Protein AF-A0A2H0BCE9-F1 (afdb_monomer_lite)

Radius of gyration: 17.83 Å; chains: 1; bounding box: 52×16×50 Å

Secondary structure (DSSP, 8-state):
------HHHHHHHHHHHHHHHHHHHHHHHHH----TTS-HHHHHHHHHHHHHHHHHHHHHHHHHHHHHHHHHHHTT-

Foldseek 3Di:
DPPPPPVLVVVLVVLVVVLVVLLVVLVCLVPPCVPVVDDPVVSPVVSVVSNVVSVVSVVVSVVVVVVVVVVVVVVVD

Sequence (77 aa):
MPNRISFSKVMIYFGLFMVFIYVVVGAMFIFAQVFTYIPREFRVIFGIFFVIYGIFRFVKIYPKLKKNS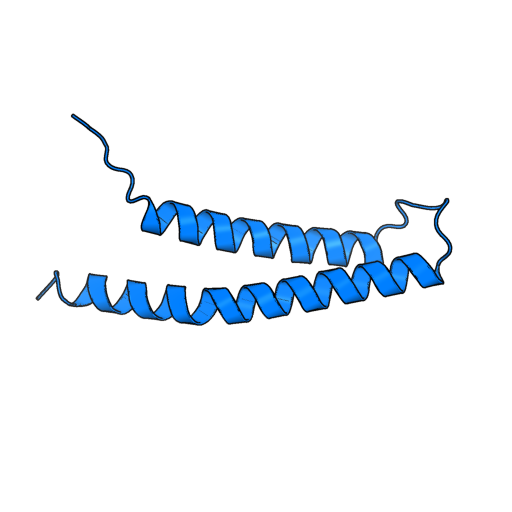QDEDTDSI

pLDDT: mean 74.47, std 11.67, range [46.84, 88.94]

Structure (mmCIF, N/CA/C/O backbone):
data_AF-A0A2H0BCE9-F1
#
_entry.id   AF-A0A2H0BCE9-F1
#
loop_
_atom_site.group_PDB
_atom_site.id
_atom_site.type_symbol
_atom_site.label_atom_id
_atom_site.label_alt_id
_atom_site.label_comp_id
_atom_site.label_asym_id
_atom_site.label_entity_id
_atom_site.label_seq_id
_atom_site.pdbx_PDB_ins_code
_atom_site.Cartn_x
_atom_site.Cartn_y
_atom_site.Cartn_z
_atom_site.occupancy
_atom_site.B_iso_or_equiv
_atom_site.auth_seq_id
_atom_site.auth_comp_id
_atom_site.auth_asym_id
_atom_site.auth_atom_id
_atom_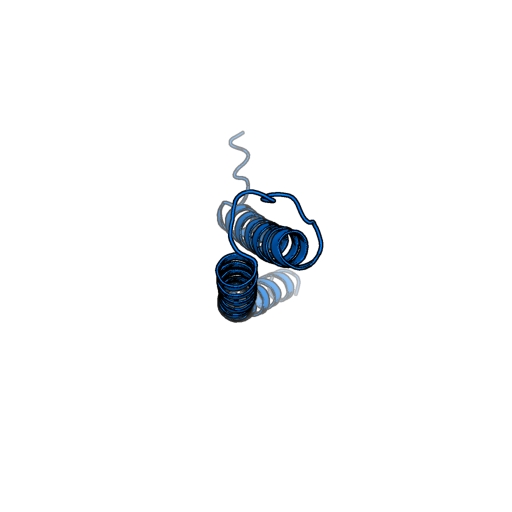site.pdbx_PDB_model_num
ATOM 1 N N . MET A 1 1 ? -37.968 4.787 7.245 1.00 50.50 1 MET A N 1
ATOM 2 C CA . MET A 1 1 ? -37.110 4.405 8.389 1.00 50.50 1 MET A CA 1
ATOM 3 C C . MET A 1 1 ? -35.669 4.677 7.985 1.00 50.50 1 MET A C 1
ATOM 5 O O . MET A 1 1 ? -35.264 4.116 6.972 1.00 50.50 1 MET A O 1
ATOM 9 N N . PRO A 1 2 ? -34.912 5.579 8.639 1.00 47.88 2 PRO A N 1
ATOM 10 C CA . PRO A 1 2 ? -33.535 5.814 8.231 1.00 47.88 2 PRO A CA 1
ATOM 11 C C . PRO A 1 2 ? -32.713 4.589 8.631 1.00 47.88 2 PRO A C 1
ATOM 13 O O . PRO A 1 2 ? -32.403 4.389 9.803 1.00 47.88 2 PRO A O 1
ATOM 16 N N . ASN A 1 3 ? -32.414 3.750 7.642 1.00 53.59 3 ASN A N 1
ATOM 17 C CA . ASN A 1 3 ? -31.471 2.650 7.741 1.00 53.59 3 ASN A CA 1
ATOM 18 C C . ASN A 1 3 ? -30.089 3.256 8.018 1.00 53.59 3 ASN A C 1
ATOM 20 O O . ASN A 1 3 ? -29.355 3.606 7.093 1.00 53.59 3 ASN A O 1
ATOM 24 N N . ARG A 1 4 ? -29.771 3.486 9.297 1.00 57.53 4 ARG A N 1
ATOM 25 C CA . ARG A 1 4 ? -28.452 3.944 9.731 1.00 57.53 4 ARG A CA 1
ATOM 26 C C . ARG A 1 4 ? -27.519 2.756 9.612 1.00 57.53 4 ARG A C 1
ATOM 28 O O . ARG A 1 4 ? -27.210 2.094 10.595 1.00 57.53 4 ARG A O 1
ATOM 35 N N . ILE A 1 5 ? -27.099 2.473 8.385 1.00 62.25 5 ILE A N 1
ATOM 36 C CA . ILE A 1 5 ? -25.917 1.662 8.149 1.00 62.25 5 ILE A CA 1
ATOM 37 C C . ILE A 1 5 ? -24.849 2.260 9.067 1.00 62.25 5 ILE A C 1
ATOM 39 O O . ILE A 1 5 ? -24.546 3.449 8.948 1.00 62.25 5 ILE A O 1
ATOM 43 N N . SER A 1 6 ? -24.377 1.495 10.053 1.00 64.25 6 SER A N 1
ATOM 44 C CA . SER A 1 6 ? -23.410 1.988 11.030 1.00 64.25 6 SER A CA 1
ATOM 45 C C . SER A 1 6 ? -22.169 2.439 10.267 1.00 64.25 6 SER A C 1
ATOM 47 O O . SER A 1 6 ? -21.356 1.607 9.866 1.00 64.25 6 SER A O 1
ATOM 49 N N . PHE A 1 7 ? -22.045 3.749 10.023 1.00 67.75 7 PHE A N 1
ATOM 50 C CA . PHE A 1 7 ? -20.975 4.348 9.219 1.00 67.75 7 PHE A CA 1
ATOM 51 C C . PHE A 1 7 ? -19.599 3.864 9.685 1.00 67.75 7 PHE A C 1
ATOM 53 O O . PHE A 1 7 ? -18.719 3.625 8.865 1.00 67.75 7 PHE A O 1
ATOM 60 N N . SER A 1 8 ? -19.449 3.601 10.984 1.00 69.50 8 SER A N 1
ATOM 61 C CA . SER A 1 8 ? -18.263 2.994 11.589 1.00 69.50 8 SER A CA 1
ATOM 62 C C . SER A 1 8 ? -17.921 1.607 11.024 1.00 69.50 8 SER A C 1
ATOM 64 O O . SER A 1 8 ? -16.762 1.359 10.698 1.00 69.50 8 SER A O 1
ATOM 66 N N . LYS A 1 9 ? -18.906 0.710 10.851 1.00 73.50 9 LYS A N 1
ATOM 67 C CA . LYS A 1 9 ? -18.691 -0.630 10.270 1.00 73.50 9 LYS A CA 1
ATOM 68 C C . LYS A 1 9 ? -18.313 -0.536 8.793 1.00 73.50 9 LYS A C 1
ATOM 70 O O . LYS A 1 9 ? -17.341 -1.163 8.379 1.00 73.50 9 LYS A O 1
ATOM 75 N N . VAL A 1 10 ? -19.008 0.303 8.019 1.00 79.94 10 VAL A N 1
ATOM 76 C CA . VAL A 1 10 ? -18.691 0.529 6.594 1.00 79.94 10 VAL A CA 1
ATOM 77 C C . VAL A 1 10 ? -17.293 1.113 6.432 1.00 79.94 10 VAL A C 1
ATOM 79 O O . VAL A 1 10 ? -16.543 0.668 5.572 1.00 79.94 10 VAL A O 1
ATOM 82 N N . MET A 1 11 ? -16.902 2.061 7.282 1.00 78.94 11 MET A N 1
ATOM 83 C CA . MET A 1 11 ? -15.586 2.696 7.222 1.00 78.94 11 MET A CA 1
ATOM 84 C C . MET A 1 11 ? -14.449 1.712 7.530 1.00 78.94 11 MET A C 1
ATOM 86 O O . MET A 1 11 ? -13.382 1.796 6.918 1.00 78.94 11 MET A O 1
ATOM 90 N N . ILE A 1 12 ? -14.671 0.755 8.437 1.00 78.88 12 ILE A N 1
ATOM 91 C CA . ILE A 1 12 ? -13.715 -0.326 8.714 1.00 78.88 12 ILE A CA 1
ATOM 92 C C . ILE A 1 12 ? -13.631 -1.288 7.529 1.00 78.88 12 ILE A C 1
ATOM 94 O O . ILE A 1 12 ? -12.526 -1.578 7.073 1.00 78.88 12 ILE A O 1
ATOM 98 N N . TYR A 1 13 ? -14.773 -1.730 6.994 1.00 84.00 13 TYR A N 1
ATOM 99 C CA . TYR A 1 13 ? -14.817 -2.634 5.840 1.00 84.00 13 TYR A CA 1
ATOM 100 C C . TYR A 1 13 ? -14.168 -2.003 4.604 1.00 84.00 13 TYR A C 1
ATOM 102 O O . TYR A 1 13 ? -13.370 -2.636 3.919 1.00 84.00 13 TYR A O 1
ATO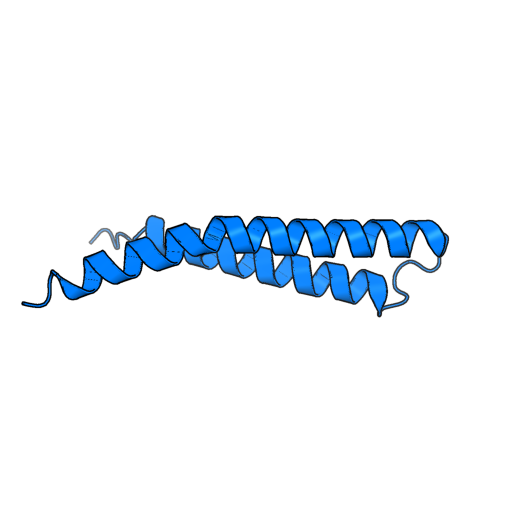M 110 N N . PHE A 1 14 ? -14.432 -0.717 4.369 1.00 85.44 14 PHE A N 1
ATOM 111 C CA . PHE A 1 14 ? -13.804 0.071 3.314 1.00 85.44 14 PHE A CA 1
ATOM 112 C C . PHE A 1 14 ? -12.295 0.229 3.541 1.00 85.44 14 PHE A C 1
ATOM 114 O O . PHE A 1 14 ? -11.504 0.130 2.604 1.00 85.44 14 PHE A O 1
ATOM 121 N N . GLY A 1 15 ? -11.874 0.423 4.794 1.00 82.94 15 GLY A N 1
ATOM 122 C CA . GLY A 1 15 ? -10.463 0.436 5.174 1.00 82.94 15 GLY A CA 1
ATOM 123 C C . GLY A 1 15 ? -9.763 -0.893 4.885 1.00 82.94 15 GLY A C 1
ATOM 124 O O . GLY A 1 15 ? -8.661 -0.887 4.340 1.00 82.94 15 GLY A O 1
ATOM 125 N N . LEU A 1 16 ? -10.410 -2.018 5.198 1.00 83.44 16 LEU A N 1
ATOM 126 C CA . LEU A 1 16 ? -9.899 -3.364 4.934 1.00 83.44 16 LEU A CA 1
ATOM 127 C C . LEU A 1 16 ? -9.840 -3.659 3.426 1.00 83.44 16 LEU A C 1
ATOM 129 O O . LEU A 1 16 ? -8.827 -4.147 2.930 1.00 83.44 16 LEU A O 1
ATOM 133 N N . PHE A 1 17 ? -10.890 -3.289 2.690 1.00 88.44 17 PHE A N 1
ATOM 134 C CA . PHE A 1 17 ? -10.955 -3.401 1.234 1.00 88.44 17 PHE A CA 1
ATOM 135 C C . PHE A 1 17 ? -9.834 -2.610 0.551 1.00 88.44 17 PHE A C 1
ATOM 137 O O . PHE A 1 17 ? -9.163 -3.122 -0.342 1.00 88.44 17 PHE A O 1
ATOM 144 N N . MET A 1 18 ? -9.560 -1.392 1.023 1.00 85.12 18 MET A N 1
ATOM 145 C CA . MET A 1 18 ? -8.438 -0.592 0.533 1.00 85.12 18 MET A CA 1
ATOM 146 C C . MET A 1 18 ? -7.091 -1.270 0.787 1.00 85.12 18 MET A C 1
ATOM 148 O O . MET A 1 18 ? -6.257 -1.301 -0.111 1.00 85.12 18 MET A O 1
ATOM 152 N N . VAL A 1 19 ? -6.873 -1.853 1.972 1.00 86.38 19 VAL A N 1
ATOM 153 C CA . VAL A 1 19 ? -5.648 -2.627 2.248 1.00 86.38 19 VAL A CA 1
ATOM 154 C C . VAL A 1 19 ? -5.506 -3.790 1.267 1.00 86.38 19 VAL A C 1
ATOM 156 O O . VAL A 1 19 ? -4.429 -3.970 0.703 1.00 86.38 19 VAL A O 1
ATOM 159 N N . PHE A 1 20 ? -6.587 -4.532 1.020 1.00 88.00 20 PHE A N 1
ATOM 160 C CA . PHE A 1 20 ? -6.586 -5.622 0.048 1.00 88.00 20 PHE A CA 1
ATOM 161 C C . PHE A 1 20 ? -6.204 -5.128 -1.352 1.00 88.00 20 PHE A C 1
ATOM 163 O O . PHE A 1 20 ? -5.306 -5.697 -1.970 1.00 88.00 20 PHE A O 1
ATOM 170 N N . ILE A 1 21 ? -6.792 -4.019 -1.814 1.00 88.88 21 ILE A N 1
ATOM 171 C CA . ILE A 1 21 ? -6.410 -3.392 -3.087 1.00 88.88 21 ILE A CA 1
ATOM 172 C C . ILE A 1 21 ? -4.926 -3.017 -3.098 1.00 88.88 21 ILE A C 1
ATOM 174 O O . ILE A 1 21 ? -4.245 -3.346 -4.062 1.00 88.88 21 ILE A O 1
ATOM 178 N N . TYR A 1 22 ? -4.392 -2.372 -2.057 1.00 84.00 22 TYR A N 1
ATOM 179 C CA . TYR A 1 22 ? -2.978 -1.974 -2.029 1.00 84.00 22 TYR A CA 1
ATOM 180 C C . TYR A 1 22 ? -2.024 -3.170 -2.096 1.00 84.00 22 TYR A C 1
ATOM 182 O O . TYR A 1 22 ? -1.019 -3.105 -2.804 1.00 84.00 22 TYR A O 1
ATOM 190 N N . VAL A 1 23 ? -2.347 -4.265 -1.404 1.00 84.31 23 VAL A N 1
ATOM 191 C CA . VAL A 1 23 ? -1.550 -5.500 -1.433 1.00 84.31 23 VAL A CA 1
ATOM 192 C C . VAL A 1 23 ? -1.629 -6.163 -2.806 1.00 84.31 23 VAL A C 1
ATOM 194 O O . VAL A 1 23 ? -0.593 -6.520 -3.364 1.00 84.31 23 VAL A O 1
ATOM 197 N N . VAL A 1 24 ? -2.830 -6.284 -3.380 1.00 86.62 24 VAL A N 1
ATOM 198 C CA . VAL A 1 24 ? -3.030 -6.882 -4.707 1.00 86.62 24 VAL A CA 1
AT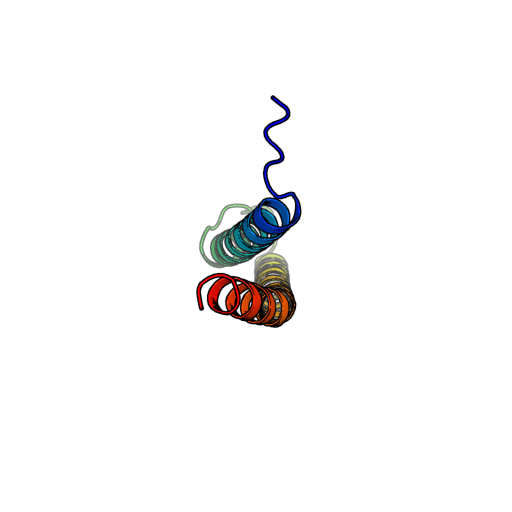OM 199 C C . VAL A 1 24 ? -2.353 -6.048 -5.786 1.00 86.62 24 VAL A C 1
ATOM 201 O O . VAL A 1 24 ? -1.638 -6.607 -6.607 1.00 86.62 24 VAL A O 1
ATOM 204 N N . VAL A 1 25 ? -2.512 -4.724 -5.770 1.00 84.81 25 VAL A N 1
ATOM 205 C CA . VAL A 1 25 ? -1.859 -3.813 -6.720 1.00 84.81 25 VAL A CA 1
ATOM 206 C C . VAL A 1 25 ? -0.342 -3.874 -6.559 1.00 84.81 25 VAL A C 1
ATOM 208 O O . VAL A 1 25 ? 0.352 -4.036 -7.556 1.00 84.81 25 VAL A O 1
ATOM 211 N N . GLY A 1 26 ? 0.188 -3.827 -5.332 1.00 79.44 26 GLY A N 1
ATOM 212 C CA . GLY A 1 26 ? 1.625 -3.968 -5.076 1.00 79.44 26 GLY A CA 1
ATOM 213 C C . GLY A 1 26 ? 2.186 -5.299 -5.585 1.00 79.44 26 GLY A C 1
ATOM 214 O O . GLY A 1 26 ? 3.200 -5.315 -6.282 1.00 79.44 26 GLY A O 1
ATOM 215 N N . ALA A 1 27 ? 1.487 -6.407 -5.326 1.00 80.19 27 ALA A N 1
ATOM 216 C CA . ALA A 1 27 ? 1.838 -7.715 -5.870 1.00 80.19 27 ALA A CA 1
ATOM 217 C C . ALA A 1 27 ? 1.746 -7.728 -7.404 1.00 80.19 27 ALA A C 1
ATOM 219 O O . ALA A 1 27 ? 2.642 -8.244 -8.067 1.00 80.19 27 ALA A O 1
ATOM 220 N N . MET A 1 28 ? 0.722 -7.104 -7.989 1.00 81.44 28 MET A N 1
ATOM 221 C CA . MET A 1 28 ? 0.579 -7.004 -9.439 1.00 81.44 28 MET A CA 1
ATOM 222 C C . MET A 1 28 ? 1.718 -6.191 -10.059 1.00 81.44 28 MET A C 1
ATOM 224 O O . MET A 1 28 ? 2.230 -6.570 -11.101 1.00 81.44 28 MET A O 1
ATOM 228 N N . PHE A 1 29 ? 2.186 -5.130 -9.405 1.00 75.44 29 PHE A N 1
ATOM 229 C CA . PHE A 1 29 ? 3.366 -4.386 -9.848 1.00 75.44 29 PHE A CA 1
ATOM 230 C C . PHE A 1 29 ? 4.645 -5.231 -9.815 1.00 75.44 29 PHE A C 1
ATOM 232 O O . PHE A 1 29 ? 5.515 -5.040 -10.662 1.00 75.44 29 PHE A O 1
ATOM 239 N N . ILE A 1 30 ? 4.772 -6.162 -8.867 1.00 72.38 30 ILE A N 1
ATOM 240 C CA . ILE A 1 30 ? 5.942 -7.046 -8.758 1.00 72.38 30 ILE A CA 1
ATOM 241 C C . ILE A 1 30 ? 5.876 -8.180 -9.793 1.00 72.38 30 ILE A C 1
ATOM 243 O O . ILE A 1 30 ? 6.867 -8.446 -10.473 1.00 72.38 30 ILE A O 1
ATOM 247 N N . PHE A 1 31 ? 4.721 -8.837 -9.925 1.00 75.88 31 PHE A N 1
ATOM 248 C CA . PHE A 1 31 ? 4.563 -10.051 -10.732 1.00 75.88 31 PHE A CA 1
ATOM 249 C C . PHE A 1 31 ? 4.089 -9.789 -12.159 1.00 75.88 31 PHE A C 1
ATOM 251 O O . PHE A 1 31 ? 4.547 -10.450 -13.091 1.00 75.88 31 PHE A O 1
ATOM 258 N N . ALA A 1 32 ? 3.170 -8.847 -12.360 1.00 67.81 32 ALA A N 1
ATOM 259 C CA . ALA A 1 32 ? 2.638 -8.565 -13.679 1.00 67.81 32 ALA A CA 1
ATOM 260 C C . ALA A 1 32 ? 3.518 -7.537 -14.385 1.00 67.81 32 ALA A C 1
ATOM 262 O O . ALA A 1 32 ? 3.795 -6.439 -13.897 1.00 67.81 32 ALA A O 1
ATOM 263 N N . GLN A 1 33 ? 3.951 -7.885 -15.596 1.00 65.06 33 GLN A N 1
ATOM 264 C CA . GLN A 1 33 ? 4.873 -7.068 -16.368 1.00 65.06 33 GLN A CA 1
ATOM 265 C C . GLN A 1 33 ? 4.201 -5.837 -17.019 1.00 65.06 33 GLN A C 1
ATOM 267 O O . GLN A 1 33 ? 4.676 -5.366 -18.046 1.00 65.06 33 GLN A O 1
ATOM 272 N N . VAL A 1 34 ? 3.129 -5.304 -16.415 1.00 64.50 34 VAL A N 1
ATOM 273 C CA . VAL A 1 34 ? 2.118 -4.406 -17.016 1.00 64.50 34 VAL A CA 1
ATOM 274 C C . VAL A 1 34 ? 2.716 -3.143 -17.636 1.00 64.50 34 VAL A C 1
ATOM 276 O O . VAL A 1 34 ? 2.286 -2.708 -18.697 1.00 64.50 34 VAL A O 1
ATOM 279 N N . PHE A 1 35 ? 3.739 -2.564 -17.009 1.00 64.75 35 PHE A N 1
ATOM 280 C CA . PHE A 1 35 ? 4.360 -1.323 -17.472 1.00 64.75 35 PHE A CA 1
ATOM 281 C C . PHE A 1 35 ? 5.688 -1.573 -18.174 1.00 64.75 35 PHE A C 1
ATOM 283 O O . PHE A 1 35 ? 6.736 -1.233 -17.626 1.00 64.75 35 PHE A O 1
ATOM 290 N N . THR A 1 36 ? 5.702 -2.252 -19.319 1.00 67.62 36 THR A N 1
ATOM 291 C CA . THR A 1 36 ? 6.950 -2.563 -20.053 1.00 67.62 36 THR A CA 1
ATOM 292 C C . THR A 1 36 ? 7.747 -1.306 -20.430 1.00 67.62 36 THR A C 1
ATOM 294 O O . THR A 1 36 ? 8.938 -1.392 -20.693 1.00 67.62 36 THR A O 1
ATOM 297 N N . TYR A 1 37 ? 7.092 -0.141 -20.401 1.00 73.88 37 TYR A N 1
ATOM 298 C CA . TYR A 1 37 ? 7.676 1.183 -20.608 1.00 73.88 37 TYR A CA 1
ATOM 299 C C . TYR A 1 37 ? 8.443 1.739 -19.389 1.00 73.88 37 TYR A C 1
ATOM 301 O O . TYR A 1 37 ? 9.253 2.648 -19.530 1.00 73.88 37 TYR A O 1
ATOM 309 N N . ILE A 1 38 ? 8.198 1.216 -18.182 1.00 75.75 38 ILE A N 1
ATOM 310 C CA . ILE A 1 38 ? 8.875 1.648 -16.951 1.00 75.75 38 ILE A CA 1
ATOM 311 C C . ILE A 1 38 ? 10.118 0.766 -16.733 1.00 75.75 38 ILE A C 1
ATOM 313 O O . ILE A 1 38 ? 9.978 -0.464 -16.741 1.00 75.75 38 ILE A O 1
ATOM 317 N N . PRO A 1 39 ? 11.308 1.352 -16.486 1.00 79.56 39 PRO A N 1
ATOM 318 C CA . PRO A 1 39 ? 12.517 0.595 -16.175 1.00 79.56 39 PRO A CA 1
ATOM 319 C C . PRO A 1 39 ? 12.315 -0.332 -14.972 1.00 79.56 39 PRO A C 1
ATOM 321 O O . PRO A 1 39 ? 11.568 -0.026 -14.033 1.00 79.56 39 PRO A O 1
ATOM 324 N N . ARG A 1 40 ? 12.974 -1.494 -15.004 1.00 79.25 40 ARG A N 1
ATOM 325 C CA . ARG A 1 40 ? 12.751 -2.579 -14.037 1.00 79.25 40 ARG A CA 1
ATOM 326 C C . ARG A 1 40 ? 13.035 -2.121 -12.600 1.00 79.25 40 ARG A C 1
ATOM 328 O O . ARG A 1 40 ? 12.322 -2.536 -11.689 1.00 79.25 40 ARG A O 1
ATOM 335 N N . GLU A 1 41 ? 14.002 -1.229 -12.412 1.00 83.88 41 GLU A N 1
ATOM 336 C CA . GLU A 1 41 ? 14.401 -0.672 -11.117 1.00 83.88 41 GLU A CA 1
ATOM 337 C C . GLU A 1 41 ? 13.254 0.114 -10.471 1.00 83.88 41 GLU A C 1
ATOM 339 O O . GLU A 1 41 ? 12.895 -0.129 -9.317 1.00 83.88 41 GLU A O 1
ATOM 344 N N . PHE A 1 42 ? 12.614 1.004 -11.237 1.00 83.00 42 PHE A N 1
ATOM 345 C CA . PHE A 1 42 ? 11.490 1.801 -10.744 1.00 83.00 42 PHE A CA 1
ATOM 346 C C . PHE A 1 42 ? 10.305 0.919 -10.375 1.00 83.00 42 PHE A C 1
ATOM 348 O O . PHE A 1 42 ? 9.692 1.120 -9.328 1.00 83.00 42 PHE A O 1
ATOM 355 N N . ARG A 1 43 ? 10.000 -0.097 -11.187 1.00 78.88 43 ARG A N 1
ATOM 356 C CA . ARG A 1 43 ? 8.889 -1.010 -10.899 1.00 78.88 43 ARG A CA 1
ATOM 357 C C . ARG A 1 43 ? 9.070 -1.739 -9.565 1.00 78.88 43 ARG A C 1
ATOM 359 O O . ARG A 1 43 ? 8.114 -1.845 -8.800 1.00 78.88 43 ARG A O 1
ATOM 366 N N . VAL A 1 44 ? 10.285 -2.205 -9.277 1.00 81.94 44 VAL A N 1
ATOM 367 C CA . VAL A 1 44 ? 10.598 -2.883 -8.011 1.00 81.94 44 VAL A CA 1
ATOM 368 C C . VAL A 1 44 ? 10.473 -1.916 -6.831 1.00 81.94 44 VAL A C 1
ATOM 370 O O . VAL A 1 44 ? 9.845 -2.265 -5.833 1.00 81.94 44 VAL A O 1
ATOM 373 N N . ILE A 1 45 ? 10.979 -0.685 -6.960 1.00 87.12 45 ILE A N 1
ATOM 374 C CA . ILE A 1 45 ? 10.855 0.352 -5.921 1.00 87.12 45 ILE A CA 1
ATOM 375 C C . ILE A 1 45 ? 9.384 0.669 -5.636 1.00 87.12 45 ILE A C 1
ATOM 377 O O . ILE A 1 45 ? 8.975 0.657 -4.475 1.00 87.12 45 ILE A O 1
ATOM 381 N N . PHE A 1 46 ? 8.570 0.895 -6.671 1.00 83.31 46 PHE A N 1
ATOM 382 C CA . PHE A 1 46 ? 7.139 1.166 -6.509 1.00 83.31 46 PHE A CA 1
ATOM 383 C C . PHE A 1 46 ? 6.390 -0.024 -5.90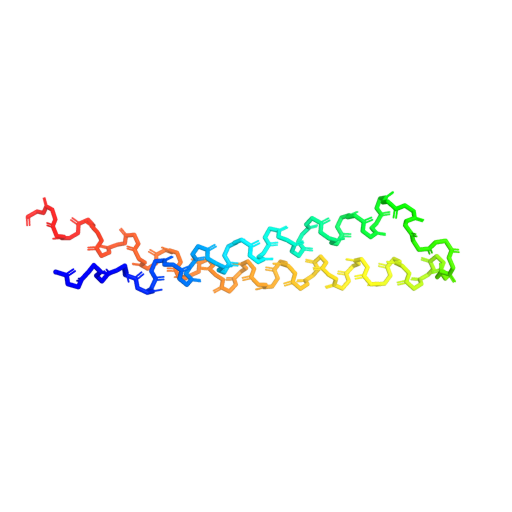0 1.00 83.31 46 PHE A C 1
ATOM 385 O O . PHE A 1 46 ? 5.564 0.178 -5.011 1.00 83.31 46 PHE A O 1
ATOM 392 N N . GLY A 1 47 ? 6.708 -1.253 -6.316 1.00 81.50 47 GLY A N 1
ATOM 393 C CA . GLY A 1 47 ? 6.142 -2.468 -5.728 1.00 81.50 47 GLY A CA 1
ATOM 394 C C . GLY A 1 47 ? 6.447 -2.582 -4.233 1.00 81.50 47 GLY A C 1
ATOM 395 O O . GLY A 1 47 ? 5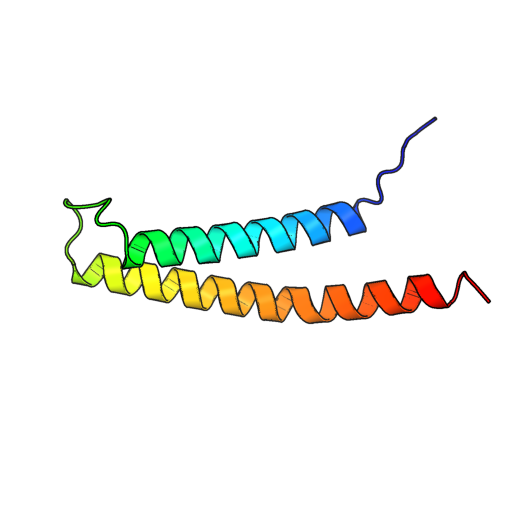.530 -2.755 -3.431 1.00 81.50 47 GLY A O 1
ATOM 396 N N . ILE A 1 48 ? 7.711 -2.396 -3.840 1.00 85.31 48 ILE A N 1
ATOM 397 C CA . ILE A 1 48 ? 8.136 -2.413 -2.430 1.00 85.31 48 ILE A CA 1
ATOM 398 C C . ILE A 1 48 ? 7.438 -1.301 -1.637 1.00 85.31 48 ILE A C 1
ATOM 400 O O . ILE A 1 48 ? 6.911 -1.565 -0.556 1.00 85.31 48 ILE A O 1
ATOM 404 N N . PHE A 1 49 ? 7.370 -0.081 -2.178 1.00 88.06 49 PHE A N 1
ATOM 405 C CA . PHE A 1 49 ? 6.658 1.033 -1.544 1.00 88.06 49 PHE A CA 1
ATOM 406 C C . PHE A 1 49 ? 5.178 0.710 -1.305 1.00 88.06 49 PHE A C 1
ATOM 408 O O . PHE A 1 49 ? 4.670 0.956 -0.210 1.00 88.06 49 PHE A O 1
ATOM 415 N N . PHE A 1 50 ? 4.492 0.124 -2.292 1.00 84.62 50 PHE A N 1
ATOM 416 C CA . PHE A 1 50 ? 3.089 -0.279 -2.161 1.00 84.62 50 PHE A CA 1
ATOM 417 C C . PHE A 1 50 ? 2.895 -1.381 -1.118 1.00 84.62 50 PHE A C 1
ATOM 419 O O . PHE A 1 50 ? 1.962 -1.302 -0.318 1.00 84.62 50 PHE A O 1
ATOM 426 N N . VAL A 1 51 ? 3.785 -2.377 -1.083 1.00 83.44 51 VAL A N 1
ATOM 427 C CA . VAL A 1 51 ? 3.739 -3.456 -0.085 1.00 83.44 51 VAL A CA 1
ATOM 428 C C . VAL A 1 51 ? 3.949 -2.898 1.326 1.00 83.44 51 VAL A C 1
ATOM 430 O O . VAL A 1 51 ? 3.137 -3.168 2.212 1.00 83.44 51 VAL A O 1
ATOM 433 N N . ILE A 1 52 ? 4.971 -2.062 1.539 1.00 88.94 52 ILE A N 1
ATOM 434 C CA . ILE A 1 52 ? 5.239 -1.423 2.839 1.00 88.94 52 ILE A CA 1
ATOM 435 C C . ILE A 1 52 ? 4.057 -0.548 3.270 1.00 88.94 52 ILE A C 1
ATOM 437 O O . ILE A 1 52 ? 3.619 -0.620 4.421 1.00 88.94 52 ILE A O 1
ATOM 441 N N . TYR A 1 53 ? 3.501 0.249 2.354 1.00 85.44 53 TYR A N 1
ATOM 442 C CA . TYR A 1 53 ? 2.329 1.076 2.634 1.00 85.44 53 TYR A CA 1
ATOM 443 C C . TYR A 1 53 ? 1.107 0.227 3.016 1.00 85.44 53 TYR A C 1
ATOM 445 O O . TYR A 1 53 ? 0.414 0.549 3.985 1.00 85.44 53 TYR A O 1
ATOM 453 N N . GLY A 1 54 ? 0.873 -0.882 2.306 1.00 82.75 54 GLY A N 1
ATOM 454 C CA . GLY A 1 54 ? -0.178 -1.850 2.618 1.00 82.75 54 GLY A CA 1
ATOM 455 C C . GLY A 1 54 ? -0.034 -2.435 4.026 1.00 82.75 54 GLY A C 1
ATOM 456 O O . GLY A 1 54 ? -1.002 -2.431 4.790 1.00 82.75 54 GLY A O 1
ATOM 457 N N . ILE A 1 55 ? 1.180 -2.846 4.411 1.00 85.62 55 ILE A N 1
ATOM 458 C CA . ILE A 1 55 ? 1.485 -3.364 5.757 1.00 85.62 55 ILE A CA 1
ATOM 459 C C . ILE A 1 55 ? 1.256 -2.284 6.820 1.00 85.62 55 ILE A C 1
ATOM 461 O O . ILE A 1 55 ? 0.537 -2.523 7.791 1.00 85.62 55 ILE A O 1
ATOM 465 N N . PHE A 1 56 ? 1.794 -1.076 6.635 1.00 87.56 56 PHE A N 1
ATOM 466 C CA . PHE A 1 56 ? 1.600 0.027 7.582 1.00 87.56 56 PHE A CA 1
ATOM 467 C C . PHE A 1 56 ? 0.111 0.344 7.787 1.00 87.56 56 PHE A C 1
ATOM 469 O O . PHE A 1 56 ? -0.354 0.568 8.910 1.00 87.56 56 PHE A O 1
ATOM 476 N N . ARG A 1 57 ? -0.669 0.313 6.702 1.00 82.06 57 ARG A N 1
ATOM 477 C CA . ARG A 1 57 ? -2.118 0.523 6.740 1.00 82.06 57 ARG A CA 1
ATOM 478 C C . ARG A 1 57 ? -2.838 -0.603 7.488 1.00 82.06 57 ARG A C 1
ATOM 480 O O . ARG A 1 57 ? -3.741 -0.306 8.271 1.00 82.06 57 ARG A O 1
ATOM 487 N N . PHE A 1 58 ? -2.422 -1.855 7.298 1.00 82.06 58 PHE A N 1
ATOM 488 C CA . PHE A 1 58 ? -2.959 -3.010 8.020 1.00 82.06 58 PHE A CA 1
ATOM 489 C C . PHE A 1 58 ? -2.676 -2.923 9.526 1.00 82.06 58 PHE A C 1
ATOM 491 O O . PHE A 1 58 ? -3.589 -3.040 10.341 1.00 82.06 58 PHE A O 1
ATOM 498 N N . VAL A 1 59 ? -1.442 -2.599 9.914 1.00 85.25 59 VAL A N 1
ATOM 499 C CA . VAL A 1 59 ? -1.078 -2.407 11.328 1.00 85.25 59 VAL A CA 1
ATOM 500 C C . VAL A 1 59 ? -1.914 -1.293 11.966 1.00 85.25 59 VAL A C 1
ATOM 502 O O . VAL A 1 59 ? -2.318 -1.407 13.120 1.00 85.25 59 VAL A O 1
ATOM 505 N N . LYS A 1 60 ? -2.257 -0.243 11.210 1.00 82.06 60 LYS A N 1
ATOM 506 C CA . LYS A 1 60 ? -3.106 0.858 11.689 1.00 82.06 60 LYS A CA 1
ATOM 507 C C . LYS A 1 60 ? -4.596 0.494 11.791 1.00 82.06 60 LYS A C 1
ATOM 509 O O . LYS A 1 60 ? -5.298 1.082 12.616 1.00 82.06 60 LYS A O 1
ATOM 514 N N . ILE A 1 61 ? -5.100 -0.439 10.974 1.00 79.25 61 ILE A N 1
ATOM 515 C CA . ILE A 1 61 ? -6.500 -0.906 11.040 1.00 79.25 61 ILE A CA 1
ATOM 516 C C . ILE A 1 61 ? -6.698 -1.963 12.137 1.00 79.25 61 ILE A C 1
ATOM 518 O O . ILE A 1 61 ? -7.752 -1.990 12.768 1.00 79.25 61 ILE A O 1
ATOM 522 N N . TYR A 1 62 ? -5.674 -2.772 12.423 1.00 75.69 62 TYR A N 1
ATOM 523 C CA . TYR A 1 62 ? -5.710 -3.843 13.422 1.00 75.69 62 TYR A CA 1
ATOM 524 C C . TYR A 1 62 ? -6.217 -3.414 14.820 1.00 75.69 62 TYR A C 1
ATOM 526 O O . TYR A 1 62 ? -7.140 -4.051 15.333 1.00 75.69 62 TYR A O 1
ATOM 534 N N . PRO A 1 63 ? -5.737 -2.309 15.436 1.00 75.06 63 PRO A N 1
ATOM 535 C CA . PRO A 1 63 ? -6.249 -1.864 16.735 1.00 75.06 63 PRO A CA 1
ATOM 536 C C . PRO A 1 63 ? -7.705 -1.377 16.676 1.00 75.06 63 PRO A C 1
ATOM 538 O O . PRO A 1 63 ? -8.409 -1.445 17.681 1.00 75.06 63 PRO A O 1
ATOM 541 N N . LYS A 1 64 ? -8.186 -0.914 15.511 1.00 68.62 64 LYS A N 1
ATOM 542 C CA . LYS A 1 64 ? -9.592 -0.518 15.325 1.00 68.62 64 LYS A CA 1
ATOM 543 C C . LYS A 1 64 ? -10.524 -1.721 15.196 1.00 68.62 64 LYS A C 1
ATOM 545 O O . LYS A 1 64 ? -11.654 -1.634 15.661 1.00 68.62 64 LYS A O 1
ATOM 550 N N . LEU A 1 65 ? -10.057 -2.826 14.608 1.00 67.06 65 LEU A N 1
ATOM 551 C CA . LEU A 1 65 ? -10.817 -4.080 14.577 1.00 67.06 65 LEU A CA 1
ATOM 552 C C . LEU A 1 65 ? -10.969 -4.662 15.985 1.00 67.06 65 LEU A C 1
ATOM 554 O O . LEU A 1 65 ? -12.082 -4.974 16.388 1.00 67.06 65 LEU A O 1
ATOM 558 N N . LYS A 1 66 ? -9.872 -4.740 16.754 1.00 64.94 66 LYS A N 1
ATOM 559 C CA . LYS A 1 66 ? -9.889 -5.345 18.097 1.00 64.94 66 LYS A CA 1
ATOM 560 C C . LYS A 1 66 ? -10.821 -4.618 19.075 1.00 64.94 66 LYS A C 1
ATOM 562 O O . LYS A 1 66 ? -11.431 -5.264 19.915 1.00 64.94 66 LYS A O 1
ATOM 567 N N . LYS A 1 67 ? -10.931 -3.289 18.969 1.00 62.53 67 LYS A N 1
ATOM 568 C CA . LYS A 1 67 ? -11.791 -2.491 19.853 1.00 62.53 67 LYS A CA 1
ATOM 569 C C . LYS A 1 67 ? -13.284 -2.720 19.577 1.00 62.53 67 LYS A C 1
ATOM 571 O O . LYS A 1 67 ? -14.036 -2.910 20.515 1.00 62.53 67 LYS A O 1
ATOM 576 N N . ASN A 1 68 ? -13.685 -2.792 18.307 1.00 59.81 68 ASN A N 1
ATOM 577 C CA . ASN A 1 68 ? -15.092 -2.983 17.935 1.00 59.81 68 ASN A CA 1
ATOM 578 C C . ASN A 1 68 ? -15.664 -4.360 18.319 1.00 59.81 68 ASN A C 1
ATOM 580 O O . ASN A 1 68 ? -16.872 -4.474 18.473 1.00 59.81 68 ASN A O 1
ATOM 584 N N . SER A 1 69 ? -14.833 -5.400 18.451 1.00 58.09 69 SER A N 1
ATOM 585 C CA . SER A 1 69 ? -15.301 -6.734 18.857 1.00 58.09 69 SER A CA 1
ATOM 586 C C . SER A 1 69 ? -15.596 -6.850 20.354 1.00 58.09 69 SER A C 1
ATOM 588 O O . SER A 1 69 ? -16.297 -7.768 20.750 1.00 58.09 69 SER A O 1
ATOM 590 N N . GLN A 1 70 ? -15.072 -5.947 21.188 1.00 56.06 70 GLN A N 1
ATOM 591 C CA . GLN A 1 70 ? -15.295 -5.983 22.639 1.00 56.06 70 GLN A CA 1
ATOM 592 C C . GLN A 1 70 ? -16.623 -5.318 23.041 1.00 56.06 70 GLN A C 1
ATOM 594 O O . GLN A 1 70 ? -17.215 -5.671 24.059 1.00 56.06 70 GLN A O 1
ATOM 599 N N . ASP A 1 71 ? -17.106 -4.395 22.208 1.00 56.16 71 ASP A N 1
ATOM 600 C CA . ASP A 1 71 ? -18.363 -3.684 22.428 1.00 56.16 71 ASP A CA 1
ATOM 601 C C . ASP A 1 71 ? -19.588 -4.552 22.049 1.00 56.16 71 ASP A C 1
ATOM 603 O O . ASP A 1 71 ? -20.646 -4.394 22.643 1.00 56.16 71 ASP A O 1
ATOM 607 N N . GLU A 1 72 ? -19.455 -5.512 21.118 1.00 56.78 72 GLU A N 1
ATOM 608 C CA . GLU A 1 72 ? -20.560 -6.413 20.720 1.00 56.78 72 GLU A CA 1
ATOM 609 C C . GLU A 1 72 ? -20.854 -7.531 21.737 1.00 56.78 72 GLU A C 1
ATOM 611 O O . GLU A 1 72 ? -21.991 -7.986 21.807 1.00 56.78 72 GLU A O 1
ATOM 616 N N . ASP A 1 73 ? -19.875 -7.955 22.544 1.00 55.59 73 ASP A N 1
ATOM 617 C CA . ASP A 1 73 ? -20.069 -9.003 23.565 1.00 55.59 73 ASP A CA 1
ATOM 618 C C . ASP A 1 73 ? -20.816 -8.467 24.806 1.00 55.59 73 ASP A C 1
ATOM 620 O O . ASP A 1 73 ? -21.623 -9.166 25.420 1.00 55.59 73 ASP A O 1
ATOM 624 N N . THR A 1 74 ? -20.607 -7.190 25.153 1.00 57.16 74 THR A N 1
ATOM 625 C CA . THR A 1 74 ? -21.160 -6.583 26.383 1.00 57.16 74 THR A CA 1
ATOM 626 C C . THR A 1 74 ? -22.662 -6.279 26.279 1.00 57.16 74 THR A C 1
ATOM 628 O O . THR A 1 74 ? -23.342 -6.250 27.297 1.00 57.16 74 THR A O 1
ATOM 631 N N . ASP A 1 75 ? -23.207 -6.132 25.067 1.00 56.41 75 ASP A N 1
ATOM 632 C CA . ASP A 1 75 ? -24.646 -5.913 24.837 1.00 56.41 75 ASP A CA 1
ATOM 633 C C . ASP A 1 75 ? -25.463 -7.227 24.783 1.00 56.41 75 ASP A C 1
ATOM 635 O O . ASP A 1 75 ? -26.661 -7.205 24.490 1.00 56.41 75 ASP A O 1
ATOM 639 N N . SER A 1 76 ? -24.830 -8.380 25.047 1.00 55.84 76 SER A N 1
ATOM 640 C CA . SER A 1 76 ? -25.469 -9.707 25.021 1.00 55.84 76 SER A CA 1
ATOM 641 C C . SER A 1 76 ? -25.509 -10.450 26.369 1.00 55.84 76 SER A C 1
ATOM 643 O O . SER A 1 76 ? -25.929 -11.609 26.398 1.00 55.84 76 SER A O 1
ATOM 645 N N . ILE A 1 77 ? -25.148 -9.779 27.476 1.00 46.84 77 ILE A N 1
ATOM 646 C CA . ILE A 1 77 ? -25.277 -10.271 28.865 1.00 46.84 77 ILE A CA 1
ATOM 647 C C . ILE A 1 77 ? -26.287 -9.433 29.650 1.00 46.84 77 ILE A C 1
ATOM 649 O O . ILE A 1 77 ? -26.125 -8.194 29.685 1.00 46.84 77 ILE A O 1
#